Protein AF-A0AB39BW71-F1 (afdb_monomer_lite)

Radius of gyration: 20.86 Å; chains: 1; bounding box: 46×35×67 Å

pLDDT: mean 83.62, std 14.23, range [43.84, 96.56]

Secondary structure (DSSP, 8-state):
--------S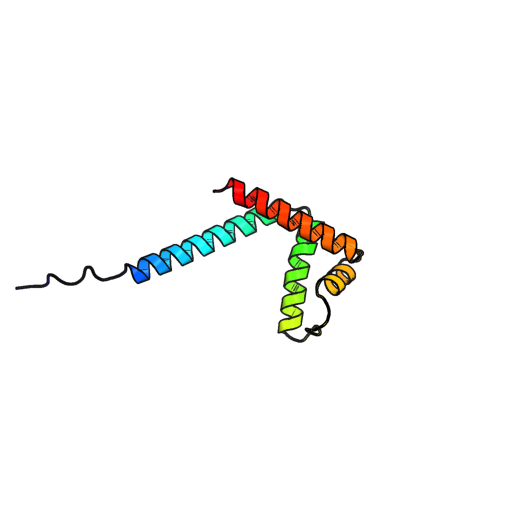-SHHHHHHHHHHHHHHHHHHHHHHHTTS-HHHHHHHHHHHHHHHHHHTTSS-TTS-HHHHHHHHTTS-HHHHHHHHHHHHHHHHHHHTT--

Foldseek 3Di:
DDDPDDPPPDPPVVVVVVVVVVVVVVVVLLVVLLVPDDPLLNLLVVQLVVLVVCCVVVVDPVPDDSLCVSCVVSVHDSVVSVVSPVVSVVSSVVSVVVVD

Sequence (100 aa):
MDKFYDQHLNNDELEEFLDEVEETIEGLERMNALNYLSPLQKSAYEEVSKVELDKINGYVEPNVPSFEICAKRLKVSESKFKDLIYEVQEELEKLLRKTT

Structure (mmCIF, N/CA/C/O backbone):
data_AF-A0AB39BW71-F1
#
_entry.id   AF-A0AB39BW71-F1
#
loop_
_atom_site.group_PDB
_atom_site.id
_atom_site.type_symbol
_atom_site.label_atom_id
_atom_site.label_alt_id
_atom_site.label_comp_id
_atom_site.label_asym_id
_atom_site.label_entity_id
_atom_site.label_seq_id
_atom_site.pdbx_PDB_ins_code
_atom_site.Cartn_x
_atom_site.Cartn_y
_atom_site.Cartn_z
_atom_site.occupancy
_atom_site.B_iso_or_equiv
_atom_site.auth_seq_id
_atom_site.auth_comp_id
_atom_site.auth_asym_id
_atom_site.auth_atom_id
_atom_site.pdbx_PDB_model_num
ATOM 1 N N . MET A 1 1 ? 33.778 -3.990 -53.283 1.00 50.66 1 MET A N 1
ATOM 2 C CA . MET A 1 1 ? 32.635 -4.282 -52.401 1.00 50.66 1 MET A CA 1
ATOM 3 C C . MET A 1 1 ? 33.203 -4.384 -51.013 1.00 50.66 1 MET A C 1
ATOM 5 O O . MET A 1 1 ? 33.964 -5.310 -50.793 1.00 50.66 1 MET A O 1
ATOM 9 N N . ASP A 1 2 ? 32.905 -3.448 -50.123 1.00 43.84 2 ASP A N 1
ATOM 10 C CA . ASP A 1 2 ? 33.191 -3.677 -48.713 1.00 43.84 2 ASP A CA 1
ATOM 11 C C . ASP A 1 2 ? 32.164 -2.941 -47.855 1.00 43.84 2 ASP A C 1
ATOM 13 O O . ASP A 1 2 ? 32.115 -1.715 -47.813 1.00 43.84 2 ASP A O 1
ATOM 17 N N . LYS A 1 3 ? 31.317 -3.770 -47.241 1.00 49.91 3 LYS A N 1
ATOM 18 C CA . LYS A 1 3 ? 30.620 -3.569 -45.968 1.00 49.91 3 LYS A CA 1
ATOM 19 C C . LYS A 1 3 ? 29.706 -2.347 -45.859 1.00 49.91 3 LYS A C 1
ATOM 21 O O . LYS A 1 3 ? 29.771 -1.582 -44.908 1.00 49.91 3 LYS A O 1
ATOM 26 N N . PHE A 1 4 ? 28.747 -2.257 -46.777 1.00 50.72 4 PHE A N 1
ATOM 27 C CA . PHE A 1 4 ? 27.386 -1.907 -46.364 1.00 50.72 4 PHE A CA 1
ATOM 28 C C . PHE A 1 4 ? 26.804 -3.153 -45.703 1.00 50.72 4 PHE A C 1
ATOM 30 O O . PHE A 1 4 ? 26.476 -4.073 -46.434 1.00 50.72 4 PHE A O 1
ATOM 37 N N . TYR A 1 5 ? 26.819 -3.231 -44.375 1.00 51.50 5 TYR A N 1
ATOM 38 C CA . TYR A 1 5 ? 25.915 -4.008 -43.510 1.00 51.50 5 TYR A CA 1
ATOM 39 C C . TYR A 1 5 ? 26.552 -4.067 -42.118 1.00 51.50 5 TYR A C 1
ATOM 41 O O . TYR A 1 5 ? 27.385 -4.926 -41.856 1.00 51.50 5 TYR A O 1
ATOM 49 N N . ASP A 1 6 ? 26.212 -3.086 -41.281 1.00 55.09 6 ASP A N 1
ATOM 50 C CA . ASP A 1 6 ? 25.749 -3.346 -39.911 1.00 55.09 6 ASP A CA 1
ATOM 51 C C . ASP A 1 6 ? 25.152 -2.055 -39.324 1.00 55.09 6 ASP A C 1
ATOM 53 O O . ASP A 1 6 ? 25.731 -1.368 -38.491 1.00 55.09 6 ASP A O 1
ATOM 57 N N . GLN A 1 7 ? 23.987 -1.663 -39.843 1.00 49.91 7 GLN A N 1
ATOM 58 C CA . GLN A 1 7 ? 23.091 -0.694 -39.191 1.00 49.91 7 GLN A CA 1
ATOM 59 C C . GLN A 1 7 ? 21.837 -1.404 -38.653 1.00 49.91 7 GLN A C 1
ATOM 61 O O . GLN A 1 7 ? 20.782 -0.799 -38.509 1.00 49.91 7 GLN A O 1
ATOM 66 N N . HIS A 1 8 ? 21.932 -2.713 -38.409 1.00 50.50 8 HIS A N 1
ATOM 67 C CA . HIS A 1 8 ? 20.846 -3.515 -37.844 1.00 50.50 8 HIS A CA 1
ATOM 68 C C . HIS A 1 8 ? 21.124 -3.954 -36.408 1.00 50.50 8 HIS A C 1
ATOM 70 O O . HIS A 1 8 ? 20.374 -4.768 -35.882 1.00 50.50 8 HIS A O 1
ATOM 76 N N . LEU A 1 9 ? 22.134 -3.373 -35.748 1.00 53.84 9 LEU A N 1
ATOM 77 C CA . LEU A 1 9 ? 22.025 -3.269 -34.303 1.00 53.84 9 LEU A CA 1
ATOM 78 C C . LEU A 1 9 ? 20.863 -2.315 -33.997 1.00 53.84 9 LEU A C 1
ATOM 80 O O . LEU A 1 9 ? 20.924 -1.121 -34.297 1.00 53.84 9 LEU A O 1
ATOM 84 N N . ASN A 1 10 ? 19.856 -2.895 -33.350 1.00 65.31 10 ASN A N 1
ATOM 85 C CA . ASN A 1 10 ? 19.253 -2.312 -32.158 1.00 65.31 10 ASN A CA 1
ATOM 86 C C . ASN A 1 10 ? 18.051 -1.404 -32.365 1.00 65.31 10 ASN A C 1
ATOM 88 O O . ASN A 1 10 ? 17.985 -0.372 -31.718 1.00 65.31 10 ASN A O 1
ATOM 92 N N . ASN A 1 11 ? 17.073 -1.775 -33.194 1.00 64.62 11 ASN A N 1
ATOM 93 C CA . ASN A 1 11 ? 15.720 -1.275 -32.909 1.00 64.62 11 ASN A CA 1
ATOM 94 C C . ASN A 1 11 ? 15.134 -2.035 -31.716 1.00 64.62 11 ASN A C 1
ATOM 96 O O . ASN A 1 11 ? 14.725 -1.396 -30.759 1.00 64.62 11 ASN A O 1
ATOM 100 N N . ASP A 1 12 ? 15.221 -3.366 -31.721 1.00 74.75 12 ASP A N 1
ATOM 101 C CA . ASP A 1 12 ? 14.719 -4.202 -30.624 1.00 74.75 12 ASP A CA 1
ATOM 102 C C . ASP A 1 12 ? 15.485 -3.942 -29.310 1.00 74.75 12 ASP A C 1
ATOM 104 O O . ASP A 1 12 ? 14.869 -3.718 -28.278 1.00 74.75 12 ASP A O 1
ATOM 108 N N . GLU A 1 13 ? 16.824 -3.853 -29.347 1.00 78.94 13 GLU A N 1
ATOM 109 C CA . GLU A 1 13 ? 17.618 -3.521 -28.144 1.00 78.94 13 GLU A CA 1
ATOM 110 C C . GLU A 1 13 ? 17.440 -2.053 -27.693 1.00 78.94 13 GLU A C 1
ATOM 112 O O . GLU A 1 13 ? 17.701 -1.724 -26.538 1.00 78.94 13 GLU A O 1
ATOM 117 N N . LEU A 1 14 ? 17.026 -1.143 -28.589 1.00 78.06 14 LEU A N 1
ATOM 118 C CA . LEU A 1 14 ? 16.709 0.244 -28.222 1.00 78.06 14 LEU A CA 1
ATOM 119 C C . LEU A 1 14 ? 15.316 0.348 -27.602 1.00 78.06 14 LEU A C 1
ATOM 121 O O . LEU A 1 14 ? 15.146 1.122 -26.669 1.00 78.06 14 LEU A O 1
ATOM 125 N N . GLU A 1 15 ? 14.342 -0.405 -28.110 1.00 83.50 15 GLU A N 1
ATOM 126 C CA . GLU A 1 15 ? 12.998 -0.503 -27.536 1.00 83.50 15 GLU A CA 1
ATOM 127 C C . GLU A 1 15 ? 13.065 -1.131 -26.138 1.00 83.50 15 GLU A C 1
ATOM 129 O O . GLU A 1 15 ? 12.593 -0.517 -25.189 1.00 83.50 15 GLU A O 1
ATOM 134 N N . GLU A 1 16 ? 13.797 -2.241 -25.974 1.00 85.50 16 GLU A N 1
ATOM 135 C CA . GLU A 1 16 ? 14.048 -2.868 -24.665 1.00 85.50 16 GLU A CA 1
ATOM 136 C C . GLU A 1 16 ? 14.726 -1.898 -23.680 1.00 85.50 16 GLU A C 1
ATOM 138 O O . GLU A 1 16 ? 14.302 -1.764 -22.535 1.00 85.50 16 GLU A O 1
AT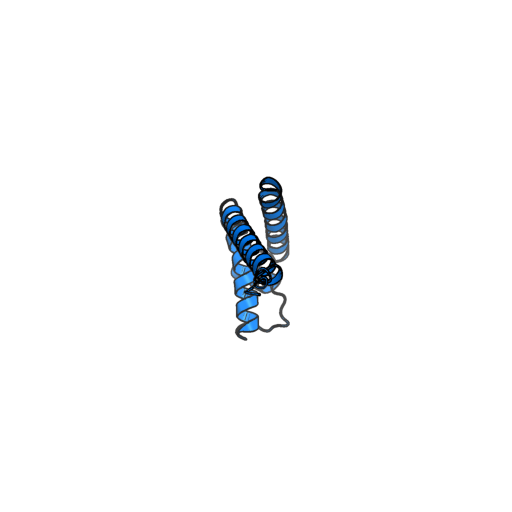OM 143 N N . PHE A 1 17 ? 15.734 -1.142 -24.129 1.00 84.12 17 PHE A N 1
ATOM 144 C CA . PHE A 1 17 ? 16.375 -0.129 -23.287 1.00 84.12 17 PHE A CA 1
ATOM 145 C C . PHE A 1 17 ? 15.430 1.022 -22.904 1.00 84.12 17 PHE A C 1
ATOM 147 O O . PHE A 1 17 ? 15.504 1.536 -21.786 1.00 84.12 17 PHE A O 1
ATOM 154 N N . LEU A 1 18 ? 14.571 1.474 -23.822 1.00 83.75 18 LEU A N 1
ATOM 155 C CA . LEU A 1 18 ? 13.607 2.540 -23.540 1.00 83.75 18 LEU A CA 1
ATOM 156 C C . LEU A 1 18 ? 12.541 2.075 -22.544 1.00 83.75 18 LEU A C 1
ATOM 158 O O . LEU A 1 18 ? 12.240 2.835 -21.623 1.00 83.75 18 LEU A O 1
ATOM 162 N N . ASP A 1 19 ? 12.070 0.834 -22.667 1.00 88.12 19 ASP A N 1
ATOM 163 C CA . ASP A 1 19 ? 11.155 0.211 -21.708 1.00 88.12 19 ASP A CA 1
ATOM 164 C C . ASP A 1 19 ? 11.800 0.125 -20.311 1.00 88.12 19 ASP A C 1
ATOM 166 O O . ASP A 1 19 ? 11.204 0.553 -19.323 1.00 88.12 19 ASP A O 1
ATOM 170 N N . GLU A 1 20 ? 13.058 -0.325 -20.210 1.00 86.81 20 GLU A N 1
ATOM 171 C CA . GLU A 1 20 ? 13.794 -0.373 -18.933 1.00 86.81 20 GLU A CA 1
ATOM 172 C C . GLU A 1 20 ? 13.962 1.016 -18.288 1.00 86.81 20 GLU A C 1
ATOM 174 O O . GLU A 1 20 ? 13.872 1.182 -17.061 1.00 86.81 20 GLU A O 1
ATOM 179 N N . VAL A 1 21 ? 14.231 2.039 -19.106 1.00 83.25 21 VAL A N 1
ATOM 180 C CA . VAL A 1 21 ? 14.357 3.425 -18.641 1.00 83.25 21 VAL A CA 1
ATOM 181 C C . VAL A 1 21 ? 13.008 3.959 -18.165 1.00 83.25 21 VAL A C 1
ATOM 183 O O . VAL A 1 21 ? 12.962 4.604 -17.113 1.00 83.25 21 VAL A O 1
ATOM 186 N N . GLU A 1 22 ? 11.924 3.686 -18.888 1.00 85.00 22 GLU A N 1
ATOM 187 C CA . GLU A 1 22 ? 10.570 4.098 -18.510 1.00 85.00 22 GLU A CA 1
ATOM 188 C C . GLU A 1 22 ? 10.130 3.415 -17.208 1.00 85.00 22 GLU A C 1
ATOM 190 O O . GLU A 1 22 ? 9.736 4.107 -16.267 1.00 85.00 22 GLU A O 1
ATOM 195 N N . GLU A 1 23 ? 10.343 2.102 -17.068 1.00 84.25 23 GLU A N 1
ATOM 196 C CA . GLU A 1 23 ? 10.101 1.372 -15.816 1.00 84.25 23 GLU A CA 1
ATOM 197 C C . GLU A 1 23 ? 10.896 1.960 -14.639 1.00 84.25 23 GLU A C 1
ATOM 199 O O . GLU A 1 23 ? 10.383 2.098 -13.520 1.00 84.25 23 GLU A O 1
ATOM 204 N N . THR A 1 24 ? 12.152 2.350 -14.882 1.00 81.69 24 THR A N 1
ATOM 205 C CA . THR A 1 24 ? 12.999 2.982 -13.864 1.00 81.69 24 THR A CA 1
ATOM 206 C C . THR A 1 24 ? 12.454 4.350 -13.451 1.00 81.69 24 THR A C 1
ATOM 208 O O . THR A 1 24 ? 12.399 4.657 -12.254 1.00 81.69 24 THR A O 1
ATOM 211 N N . ILE A 1 25 ? 12.044 5.177 -14.418 1.00 77.94 25 ILE A N 1
ATOM 212 C CA . ILE A 1 25 ? 11.454 6.498 -14.165 1.00 77.94 25 ILE A CA 1
ATOM 213 C C . ILE A 1 25 ? 10.153 6.340 -13.378 1.00 77.94 25 ILE A C 1
ATOM 215 O O . ILE A 1 25 ? 10.021 6.954 -12.318 1.00 77.94 25 ILE A O 1
ATOM 219 N N . GLU A 1 26 ? 9.248 5.459 -13.808 1.00 79.75 26 GLU A N 1
ATOM 220 C CA . GLU A 1 26 ? 8.008 5.172 -13.083 1.00 79.75 26 GLU A CA 1
ATOM 221 C C . GLU A 1 26 ? 8.280 4.699 -11.648 1.00 79.75 26 GLU A C 1
ATOM 223 O O . GLU A 1 26 ? 7.603 5.113 -10.700 1.00 79.75 26 GLU A O 1
ATOM 228 N N . GLY A 1 27 ? 9.293 3.848 -11.457 1.00 77.81 27 GLY A N 1
ATOM 229 C CA . GLY A 1 27 ? 9.726 3.394 -10.138 1.00 77.81 27 GLY A CA 1
ATOM 230 C C . GLY A 1 27 ? 10.162 4.550 -9.232 1.00 77.81 27 GLY A C 1
ATOM 231 O O . GLY A 1 27 ? 9.750 4.623 -8.067 1.00 77.81 27 GLY A O 1
ATOM 232 N N . LEU A 1 28 ? 10.949 5.487 -9.769 1.00 76.06 28 LEU A N 1
ATOM 233 C CA . LEU A 1 28 ? 11.401 6.683 -9.054 1.00 76.06 28 LEU A CA 1
ATOM 234 C C . LEU A 1 28 ? 10.250 7.650 -8.752 1.00 76.06 28 LEU A C 1
ATOM 236 O O . LEU A 1 28 ? 10.178 8.185 -7.642 1.00 76.06 28 LEU A O 1
ATOM 240 N N . GLU A 1 29 ? 9.327 7.850 -9.690 1.00 75.62 29 GLU A N 1
ATOM 241 C CA . GLU A 1 29 ? 8.147 8.697 -9.499 1.00 75.62 29 GLU A CA 1
ATOM 242 C C . GLU A 1 29 ? 7.218 8.138 -8.422 1.00 75.62 29 GLU A C 1
ATOM 244 O O . GLU A 1 29 ? 6.786 8.880 -7.536 1.00 75.62 29 GLU A O 1
ATOM 249 N N . ARG A 1 30 ? 6.987 6.818 -8.413 1.00 76.25 30 ARG A N 1
ATOM 250 C CA . ARG A 1 30 ? 6.236 6.143 -7.343 1.00 76.25 30 ARG A CA 1
ATOM 251 C C . ARG A 1 30 ? 6.936 6.299 -5.997 1.00 76.25 30 ARG A C 1
ATOM 253 O O . ARG A 1 30 ? 6.287 6.661 -5.016 1.00 76.25 30 ARG A O 1
ATOM 260 N N . MET A 1 31 ? 8.253 6.084 -5.929 1.00 79.75 31 MET A N 1
ATOM 261 C CA . MET A 1 31 ? 9.024 6.298 -4.694 1.00 79.75 31 MET A CA 1
ATOM 262 C C . MET A 1 31 ? 8.924 7.740 -4.189 1.00 79.75 31 MET A C 1
ATOM 264 O O . MET A 1 31 ? 8.787 7.964 -2.984 1.00 79.75 31 MET A O 1
ATOM 268 N N . ASN A 1 32 ? 8.965 8.714 -5.096 1.00 79.31 32 ASN A N 1
ATOM 269 C CA . ASN A 1 32 ? 8.806 10.116 -4.749 1.00 79.31 32 ASN A CA 1
ATOM 270 C C . ASN A 1 32 ? 7.381 10.411 -4.249 1.00 79.31 32 ASN A C 1
ATOM 272 O O . ASN A 1 32 ? 7.217 11.033 -3.201 1.00 79.31 32 ASN A O 1
ATOM 276 N N . ALA A 1 33 ? 6.355 9.894 -4.930 1.00 80.44 33 ALA A N 1
ATOM 277 C CA . ALA A 1 33 ? 4.952 10.049 -4.551 1.00 80.44 33 ALA A CA 1
ATOM 278 C C . ALA A 1 33 ? 4.658 9.485 -3.147 1.00 80.44 33 ALA A C 1
ATOM 280 O O . ALA A 1 33 ? 3.964 10.121 -2.352 1.00 80.44 33 ALA A O 1
ATOM 281 N N . LEU A 1 34 ? 5.268 8.351 -2.784 1.00 81.94 34 LEU A N 1
ATOM 282 C CA . LEU A 1 34 ? 5.141 7.758 -1.446 1.00 81.94 34 LEU A CA 1
ATOM 283 C C . LEU A 1 34 ? 5.634 8.678 -0.312 1.00 81.94 34 LEU A C 1
ATOM 285 O O . LEU A 1 34 ? 5.193 8.516 0.827 1.00 81.94 34 LEU A O 1
ATOM 289 N N . ASN A 1 35 ? 6.521 9.644 -0.583 1.00 83.19 35 ASN A N 1
ATOM 290 C CA . ASN A 1 35 ? 6.985 10.604 0.430 1.00 83.19 35 ASN A CA 1
ATOM 291 C C . ASN A 1 35 ? 5.941 11.672 0.785 1.00 83.19 35 ASN A C 1
ATOM 293 O O . ASN A 1 35 ? 6.081 12.330 1.815 1.00 83.19 35 ASN A O 1
ATOM 297 N N . TYR A 1 36 ? 4.903 11.838 -0.036 1.00 83.69 36 TYR A N 1
ATOM 298 C CA . TYR A 1 36 ? 3.816 12.790 0.209 1.00 83.69 36 TYR A CA 1
ATOM 299 C C . TYR A 1 36 ? 2.643 12.175 0.981 1.00 83.69 36 TYR A C 1
ATOM 301 O O . TYR A 1 36 ? 1.766 12.903 1.446 1.00 83.69 36 TYR A O 1
ATOM 309 N N . LEU A 1 37 ? 2.636 10.851 1.158 1.00 87.38 37 LEU A N 1
ATOM 310 C CA . LEU A 1 37 ? 1.632 10.161 1.961 1.00 87.38 37 LEU A CA 1
ATOM 311 C C . LEU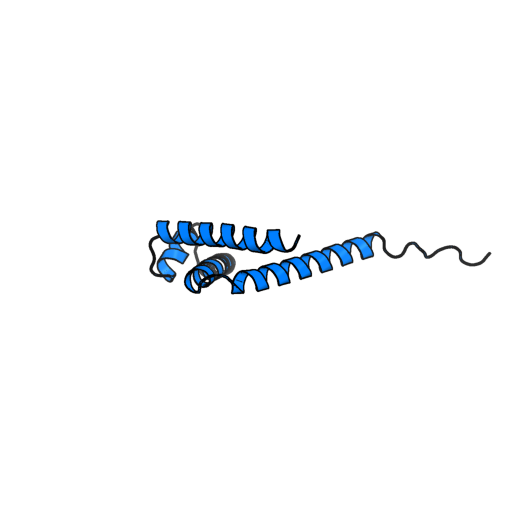 A 1 37 ? 1.830 10.435 3.455 1.00 87.38 37 LEU A C 1
ATOM 313 O O . LEU A 1 37 ? 2.952 10.576 3.951 1.00 87.38 37 LEU A O 1
ATOM 317 N N . SER A 1 38 ? 0.731 10.435 4.212 1.00 91.06 38 SER A N 1
ATOM 318 C CA . SER A 1 38 ? 0.819 10.485 5.673 1.00 91.06 38 SER A CA 1
ATOM 319 C C . SER A 1 38 ? 1.502 9.225 6.238 1.00 91.06 38 SER A C 1
ATOM 321 O O . SER A 1 38 ? 1.457 8.158 5.616 1.00 91.06 38 SER A O 1
ATOM 323 N N . PRO A 1 39 ? 2.083 9.276 7.454 1.00 91.31 39 PRO A N 1
ATOM 324 C CA . PRO A 1 39 ? 2.751 8.113 8.046 1.00 91.31 39 PRO A CA 1
ATOM 325 C C . PRO A 1 39 ? 1.864 6.864 8.149 1.00 91.31 39 PRO A C 1
ATOM 327 O O . PRO A 1 39 ? 2.343 5.744 7.970 1.00 91.31 39 PRO A O 1
ATOM 330 N N . LEU A 1 40 ? 0.565 7.046 8.413 1.00 90.50 40 LEU A N 1
ATOM 331 C CA . LEU A 1 40 ? -0.386 5.938 8.511 1.00 90.50 40 LEU A CA 1
ATOM 332 C C . LEU A 1 40 ? -0.699 5.334 7.136 1.00 90.50 40 LEU A C 1
ATOM 334 O O . LEU A 1 40 ? -0.740 4.116 7.007 1.00 90.50 40 LEU A O 1
ATOM 338 N N . GLN A 1 41 ? -0.870 6.175 6.118 1.00 91.81 41 GLN A N 1
ATOM 339 C CA . GLN A 1 41 ? -1.075 5.759 4.728 1.00 91.81 41 GLN A CA 1
ATOM 340 C C . GLN A 1 41 ? 0.139 4.999 4.182 1.00 91.81 41 GLN A C 1
ATOM 342 O O . GLN A 1 41 ? -0.008 3.916 3.621 1.00 91.81 41 GLN A O 1
ATOM 347 N N . LYS A 1 42 ? 1.348 5.509 4.438 1.00 91.44 42 LYS A N 1
ATOM 348 C CA . LYS A 1 42 ? 2.594 4.826 4.080 1.00 91.44 42 LYS A CA 1
ATOM 349 C C . LYS A 1 42 ? 2.712 3.468 4.777 1.00 91.44 42 LYS A C 1
ATOM 351 O O . LYS A 1 42 ? 2.990 2.469 4.124 1.00 91.44 42 LYS A O 1
ATOM 356 N N . SER A 1 43 ? 2.411 3.417 6.076 1.00 93.38 43 SER A N 1
ATOM 357 C CA . SER A 1 43 ? 2.394 2.158 6.836 1.00 93.38 43 SER A CA 1
ATOM 358 C C . SER A 1 43 ? 1.374 1.161 6.279 1.00 93.38 43 SER A C 1
ATOM 360 O O . SER A 1 43 ? 1.675 -0.023 6.187 1.00 93.38 43 SER A O 1
ATOM 362 N N . ALA A 1 44 ? 0.182 1.626 5.888 1.00 93.12 44 ALA A N 1
ATOM 363 C CA . ALA A 1 44 ? -0.843 0.783 5.280 1.00 93.12 44 ALA A CA 1
ATOM 364 C C . ALA A 1 44 ? -0.379 0.191 3.946 1.00 93.12 44 ALA A C 1
ATOM 366 O O . ALA A 1 44 ? -0.488 -1.017 3.751 1.00 93.12 44 ALA A O 1
ATOM 367 N N . TYR A 1 45 ? 0.194 1.021 3.072 1.00 92.06 45 TYR A N 1
ATOM 368 C CA . TYR A 1 45 ? 0.732 0.591 1.783 1.00 92.06 45 TYR A CA 1
ATOM 369 C C . TYR A 1 45 ? 1.869 -0.430 1.934 1.00 92.06 45 TYR A C 1
ATOM 371 O O . TYR A 1 45 ? 1.849 -1.488 1.309 1.00 92.06 45 TYR A O 1
ATOM 379 N N . GLU A 1 46 ? 2.837 -0.154 2.812 1.00 92.81 46 GLU A N 1
ATOM 380 C CA . GLU A 1 46 ? 3.957 -1.064 3.078 1.00 92.81 46 GLU A CA 1
ATOM 381 C C . GLU A 1 46 ? 3.503 -2.403 3.676 1.00 92.81 46 GLU A C 1
ATOM 383 O O . GLU A 1 46 ? 4.096 -3.443 3.384 1.00 92.81 46 GLU A O 1
ATOM 388 N N . GLU A 1 47 ? 2.468 -2.394 4.520 1.00 95.62 47 GLU A N 1
ATOM 389 C CA . GLU A 1 47 ? 1.967 -3.612 5.156 1.00 95.62 47 GLU A CA 1
ATOM 390 C C . GLU A 1 47 ? 1.322 -4.567 4.146 1.00 95.62 47 GLU A C 1
ATOM 392 O O . GLU A 1 47 ? 1.508 -5.776 4.273 1.00 95.62 47 GLU A O 1
ATOM 397 N N . VAL A 1 48 ? 0.649 -4.048 3.108 1.00 93.81 48 VAL A N 1
ATOM 398 C CA . VAL A 1 48 ? 0.126 -4.883 2.011 1.00 93.81 48 VAL A CA 1
ATOM 399 C C . VAL A 1 48 ? 1.266 -5.671 1.371 1.00 93.81 48 VAL A C 1
ATOM 401 O O . VAL A 1 48 ? 1.210 -6.898 1.334 1.00 93.81 48 VAL A O 1
ATOM 404 N N . SER A 1 49 ? 2.338 -4.991 0.958 1.00 91.44 49 SER A N 1
ATOM 405 C CA . SER A 1 49 ? 3.497 -5.641 0.334 1.00 91.44 49 SER A CA 1
ATOM 406 C C . SER A 1 49 ? 4.147 -6.680 1.250 1.00 91.44 49 SER A C 1
ATOM 408 O O . SER A 1 49 ? 4.515 -7.762 0.794 1.00 91.44 49 SER A O 1
ATOM 410 N N . LYS A 1 50 ? 4.262 -6.388 2.552 1.00 95.31 50 LYS A N 1
ATOM 411 C CA . LYS A 1 50 ? 4.800 -7.344 3.533 1.00 95.31 50 LYS A CA 1
ATOM 412 C C . LYS A 1 50 ? 3.924 -8.586 3.656 1.00 95.31 50 LYS A C 1
ATOM 414 O O . LYS A 1 50 ? 4.454 -9.690 3.642 1.00 95.31 50 LYS A O 1
ATOM 419 N N . VAL A 1 51 ? 2.603 -8.427 3.753 1.00 95.44 51 VAL A N 1
ATOM 420 C CA . VAL A 1 51 ? 1.677 -9.564 3.868 1.00 95.44 51 VAL A CA 1
ATOM 421 C C . VAL A 1 51 ? 1.672 -10.416 2.597 1.00 95.44 51 VAL A C 1
ATOM 423 O O . VAL A 1 51 ? 1.652 -11.641 2.704 1.00 95.44 51 VAL A O 1
ATOM 426 N N . GLU A 1 52 ? 1.744 -9.811 1.409 1.00 93.50 52 GLU A N 1
ATOM 427 C CA . GLU A 1 52 ? 1.862 -10.576 0.158 1.00 93.50 52 GLU A CA 1
ATOM 428 C C . GLU A 1 52 ? 3.178 -11.366 0.090 1.00 93.50 52 GLU A C 1
ATOM 430 O O . GLU A 1 52 ? 3.176 -12.550 -0.252 1.00 93.50 52 GLU A O 1
ATOM 435 N N . LEU A 1 53 ? 4.300 -10.763 0.494 1.00 94.31 53 LEU A N 1
ATOM 436 C CA . LEU A 1 53 ? 5.578 -11.474 0.594 1.00 94.31 53 LEU A CA 1
ATOM 437 C C . LEU A 1 53 ? 5.528 -12.603 1.632 1.00 94.31 53 LEU A C 1
ATOM 439 O O . LEU A 1 53 ? 6.022 -13.700 1.374 1.00 94.31 53 LEU A O 1
ATOM 443 N N . ASP A 1 54 ? 4.902 -12.371 2.786 1.00 95.88 54 ASP A N 1
ATOM 444 C CA . ASP A 1 54 ? 4.722 -13.391 3.822 1.00 95.88 54 ASP A CA 1
ATOM 445 C C . ASP A 1 54 ? 3.909 -14.587 3.305 1.00 95.88 54 ASP A C 1
ATOM 447 O O . ASP A 1 54 ? 4.204 -15.730 3.662 1.00 95.88 54 ASP A O 1
ATOM 451 N N . LYS A 1 55 ? 2.913 -14.348 2.442 1.00 93.62 55 LYS A N 1
ATOM 452 C CA . LYS A 1 55 ? 2.140 -15.411 1.784 1.00 93.62 55 LYS A CA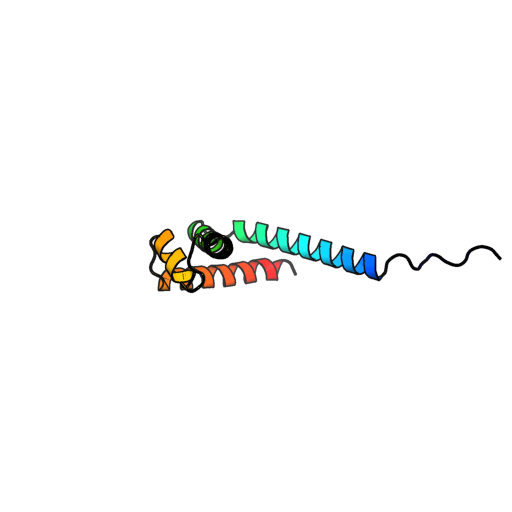 1
ATOM 453 C C . LYS A 1 55 ? 2.982 -16.220 0.810 1.00 93.62 55 LYS A C 1
ATOM 455 O O . LYS A 1 55 ? 2.938 -17.447 0.854 1.00 93.62 55 LYS A O 1
ATOM 460 N N . ILE A 1 56 ? 3.765 -15.549 -0.036 1.00 94.38 56 ILE A N 1
ATOM 461 C CA . ILE A 1 56 ? 4.673 -16.209 -0.989 1.00 94.38 56 ILE A CA 1
ATOM 462 C C . ILE A 1 56 ? 5.681 -17.089 -0.240 1.00 94.38 56 ILE A C 1
ATOM 464 O O . ILE A 1 56 ? 5.935 -18.225 -0.635 1.00 94.38 56 ILE A O 1
ATOM 468 N N . ASN A 1 57 ? 6.208 -16.587 0.877 1.00 94.44 57 ASN A N 1
ATOM 469 C CA . ASN A 1 57 ? 7.183 -17.296 1.704 1.00 94.44 57 ASN A CA 1
ATOM 470 C C . ASN A 1 57 ? 6.559 -18.364 2.626 1.00 94.44 57 ASN A C 1
ATOM 472 O O . ASN A 1 57 ? 7.287 -19.063 3.330 1.00 94.44 57 ASN A O 1
ATOM 476 N N . GLY A 1 58 ? 5.228 -18.499 2.646 1.00 93.00 58 GLY A N 1
ATOM 477 C CA . GLY A 1 58 ? 4.515 -19.486 3.459 1.00 93.00 58 GLY A CA 1
ATOM 478 C C . GLY A 1 58 ? 4.416 -19.156 4.955 1.00 93.00 58 GLY A C 1
ATOM 479 O O . GLY A 1 58 ? 4.027 -20.019 5.740 1.00 93.00 58 GLY A O 1
ATOM 480 N N . TYR A 1 59 ? 4.740 -17.927 5.369 1.00 92.81 59 TYR A N 1
ATOM 481 C CA . TYR A 1 59 ? 4.547 -17.452 6.749 1.00 92.81 59 TYR A CA 1
ATOM 482 C C . TYR A 1 59 ? 3.087 -17.112 7.058 1.00 92.81 59 TYR A C 1
ATOM 484 O O . TYR A 1 59 ? 2.679 -17.088 8.221 1.00 92.81 59 TYR A O 1
ATOM 492 N N . VAL A 1 60 ? 2.305 -16.835 6.018 1.00 92.44 60 VAL A N 1
ATOM 493 C CA . VAL A 1 60 ? 0.874 -16.555 6.086 1.00 92.44 60 VAL A CA 1
ATOM 494 C C . VAL A 1 60 ? 0.146 -17.492 5.130 1.00 92.44 60 VAL A C 1
ATOM 496 O O . VAL A 1 60 ? 0.597 -17.731 4.013 1.00 92.44 60 VAL A O 1
ATOM 499 N N . GLU A 1 61 ? -1.007 -18.007 5.555 1.00 91.12 61 GLU A N 1
ATOM 500 C CA . GLU A 1 61 ? -1.861 -18.822 4.694 1.00 91.12 61 GLU A CA 1
ATOM 501 C C . GLU A 1 61 ? -2.325 -18.023 3.457 1.00 91.12 61 GLU A C 1
ATOM 503 O O . GLU A 1 61 ? -2.933 -16.957 3.612 1.00 91.12 61 GLU A O 1
ATOM 508 N N . PRO A 1 62 ? -2.126 -18.535 2.225 1.00 89.06 62 PRO A N 1
ATOM 509 C CA . PRO A 1 62 ? -2.473 -17.808 1.000 1.00 89.06 62 PRO A CA 1
ATOM 510 C C . PRO A 1 62 ? -3.954 -17.414 0.912 1.00 89.06 62 PRO A C 1
ATOM 512 O O . PRO A 1 62 ? -4.293 -16.369 0.357 1.00 89.06 62 PRO A O 1
ATOM 515 N N . ASN A 1 63 ? -4.828 -18.238 1.499 1.00 90.06 63 ASN A N 1
ATOM 516 C CA . ASN A 1 63 ? -6.283 -18.100 1.424 1.00 90.06 63 ASN A CA 1
ATOM 517 C C . ASN A 1 63 ? -6.857 -17.059 2.395 1.00 90.06 63 ASN A C 1
ATOM 519 O O . ASN A 1 63 ? -8.026 -16.695 2.274 1.00 90.06 63 ASN A O 1
ATOM 523 N N . VAL A 1 64 ? -6.070 -16.582 3.364 1.00 88.69 64 VAL A N 1
ATOM 524 C CA . VAL A 1 64 ? -6.533 -15.556 4.304 1.00 88.69 64 VAL A CA 1
ATOM 525 C C . VAL A 1 64 ? -6.493 -14.190 3.609 1.00 88.69 64 VAL A C 1
ATOM 527 O O . VAL A 1 64 ? -5.457 -13.837 3.042 1.00 88.69 64 VAL A O 1
ATOM 530 N N . PRO A 1 65 ? -7.570 -13.384 3.630 1.00 90.88 65 PRO A N 1
ATOM 531 C CA . PRO A 1 65 ? -7.573 -12.070 2.993 1.00 90.88 65 PRO A CA 1
ATOM 532 C C . PRO A 1 65 ? -6.495 -11.142 3.565 1.00 90.88 65 PRO A C 1
ATOM 534 O O . PRO A 1 65 ? -6.410 -10.926 4.774 1.00 90.88 65 PRO A O 1
ATOM 537 N N . SER A 1 66 ? -5.690 -10.535 2.692 1.00 91.69 66 SER A N 1
ATOM 538 C CA . SER A 1 66 ? -4.556 -9.700 3.112 1.00 91.69 66 SER A CA 1
ATOM 539 C C . SER A 1 66 ? -4.999 -8.482 3.917 1.00 91.69 66 SER A C 1
ATOM 541 O O . SER A 1 66 ? -4.359 -8.132 4.906 1.00 91.69 66 SER A O 1
ATOM 543 N N . PHE A 1 67 ? -6.141 -7.885 3.559 1.00 92.94 67 PHE A N 1
ATOM 544 C CA . PHE A 1 67 ? -6.712 -6.742 4.274 1.00 92.94 67 PHE A CA 1
ATOM 545 C C . PHE A 1 67 ? -7.045 -7.047 5.735 1.00 92.94 67 PHE A C 1
ATOM 547 O O . PHE A 1 67 ? -6.817 -6.198 6.595 1.00 92.94 67 PHE A O 1
ATOM 554 N N . GLU A 1 68 ? -7.519 -8.256 6.038 1.00 93.88 68 GLU A N 1
ATOM 555 C CA . GLU A 1 68 ? -7.808 -8.661 7.415 1.00 93.88 68 GLU A CA 1
ATOM 556 C C . GLU A 1 68 ? -6.519 -8.705 8.253 1.00 93.88 68 GLU A C 1
ATOM 558 O O . GLU A 1 68 ? -6.474 -8.212 9.383 1.00 93.88 68 GLU A O 1
ATOM 563 N N . ILE A 1 69 ? -5.446 -9.259 7.685 1.00 95.19 69 ILE A N 1
ATOM 564 C CA . ILE A 1 69 ? -4.143 -9.382 8.349 1.00 95.19 69 ILE A CA 1
ATOM 565 C C . ILE A 1 69 ? -3.513 -8.005 8.555 1.00 95.19 69 ILE A C 1
ATOM 567 O O . ILE A 1 69 ? -3.081 -7.689 9.666 1.00 95.19 69 ILE A O 1
ATOM 571 N N . CYS A 1 70 ? -3.501 -7.171 7.512 1.00 96.38 70 CYS A N 1
ATOM 572 C CA . CYS A 1 70 ? -2.938 -5.826 7.578 1.00 96.38 70 CYS A CA 1
ATOM 573 C C . CYS A 1 70 ? -3.667 -4.973 8.624 1.00 96.38 70 CYS A C 1
ATOM 575 O O . CYS A 1 70 ? -3.031 -4.347 9.474 1.00 96.38 70 CYS A O 1
ATOM 577 N N . ALA A 1 71 ? -5.005 -5.009 8.628 1.00 95.69 71 ALA A N 1
ATOM 578 C CA . ALA A 1 71 ? -5.816 -4.279 9.598 1.00 95.69 71 ALA A CA 1
ATOM 579 C C . ALA A 1 71 ? -5.509 -4.704 11.042 1.00 95.69 71 ALA A C 1
ATOM 581 O O . ALA A 1 71 ? -5.310 -3.850 11.912 1.00 95.69 71 ALA A O 1
ATOM 582 N N . LYS A 1 72 ? -5.380 -6.017 11.291 1.00 95.56 72 LYS A N 1
ATOM 583 C CA . LYS A 1 72 ? -4.977 -6.553 12.602 1.00 95.56 72 LYS A CA 1
ATOM 584 C C . LYS A 1 72 ? -3.585 -6.073 13.017 1.00 95.56 72 LYS A C 1
ATOM 586 O O . LYS A 1 72 ? -3.426 -5.610 14.147 1.00 95.56 72 LYS A O 1
ATOM 591 N N . ARG A 1 73 ? -2.588 -6.148 12.126 1.00 95.12 73 ARG A N 1
ATOM 592 C CA . ARG A 1 73 ? -1.198 -5.738 12.415 1.00 95.12 73 ARG A CA 1
ATOM 593 C C . ARG A 1 73 ? -1.087 -4.242 12.716 1.00 95.12 73 ARG A C 1
ATOM 595 O O . ARG A 1 73 ? -0.396 -3.860 13.660 1.00 95.12 73 ARG A O 1
ATOM 602 N N . LEU A 1 74 ? -1.841 -3.413 11.996 1.00 95.31 74 LEU A N 1
ATOM 603 C CA . LEU A 1 74 ? -1.895 -1.963 12.211 1.00 95.31 74 LEU A CA 1
ATOM 604 C C . LEU A 1 74 ? -2.895 -1.523 13.291 1.00 95.31 74 LEU A C 1
ATOM 606 O O . LEU A 1 74 ? -3.010 -0.328 13.561 1.00 95.31 74 LEU A O 1
ATOM 610 N N . LYS A 1 75 ? -3.592 -2.464 13.942 1.00 95.88 75 LYS A N 1
ATOM 611 C CA . LYS A 1 75 ? -4.565 -2.205 15.020 1.00 95.88 75 LYS A CA 1
ATOM 612 C C . LYS A 1 75 ? -5.681 -1.234 14.606 1.00 95.88 75 LYS A C 1
ATOM 614 O O . LYS A 1 75 ? -6.097 -0.373 15.382 1.00 95.88 75 LYS A O 1
ATOM 619 N N . VAL A 1 76 ? -6.180 -1.389 13.384 1.00 95.12 76 VAL A N 1
ATOM 620 C CA . VAL A 1 76 ? -7.326 -0.651 12.833 1.00 95.12 76 VAL A CA 1
ATOM 621 C C . VAL A 1 76 ? -8.437 -1.630 12.451 1.00 95.12 76 VAL A C 1
ATOM 623 O O . VAL A 1 76 ? -8.211 -2.835 12.360 1.00 95.12 76 VAL A O 1
ATOM 626 N N . SER A 1 77 ? -9.659 -1.140 12.237 1.00 96.56 77 SER A N 1
ATOM 627 C CA . SER A 1 77 ? -10.712 -1.985 11.667 1.00 96.56 77 SER A CA 1
ATOM 628 C C . SER A 1 77 ? -10.416 -2.288 10.196 1.00 96.56 77 SER A C 1
ATOM 630 O O . SER A 1 77 ? -9.810 -1.474 9.500 1.00 96.56 77 SER A O 1
ATOM 632 N N . GLU A 1 78 ? -10.882 -3.435 9.702 1.00 94.62 78 GLU A N 1
ATOM 633 C CA . GLU A 1 78 ? -10.713 -3.807 8.290 1.00 94.62 78 GLU A CA 1
ATOM 634 C C . GLU A 1 78 ? -11.355 -2.781 7.345 1.00 94.62 78 GLU A C 1
ATOM 636 O O . GLU A 1 78 ? -10.752 -2.419 6.341 1.00 94.62 78 GLU A O 1
ATOM 641 N N . SER A 1 79 ? -12.533 -2.248 7.697 1.00 96.06 79 SER A N 1
ATOM 642 C CA . SER A 1 79 ? -13.176 -1.166 6.935 1.00 96.06 79 SER A CA 1
ATOM 643 C C . SER A 1 79 ? -12.263 0.052 6.826 1.00 96.06 79 SER A C 1
ATOM 645 O O . SER A 1 79 ? -11.988 0.510 5.727 1.00 96.06 79 SER A O 1
ATOM 647 N N . LYS A 1 80 ? -11.712 0.519 7.955 1.00 94.12 80 LYS A N 1
ATOM 648 C CA . LYS A 1 80 ? -10.816 1.679 7.969 1.00 94.12 80 LYS A CA 1
ATOM 649 C C . LYS A 1 80 ? -9.528 1.416 7.192 1.00 94.12 80 LYS A C 1
ATOM 651 O O . LYS A 1 80 ? -8.983 2.330 6.587 1.00 94.12 80 LYS A O 1
ATOM 656 N N . PHE A 1 81 ? -9.019 0.187 7.226 1.00 96.06 81 PHE A N 1
ATOM 657 C CA . PHE A 1 81 ? -7.856 -0.187 6.428 1.00 96.06 81 PHE A CA 1
ATOM 658 C C . PHE A 1 81 ? -8.158 -0.113 4.926 1.00 96.06 81 PHE A C 1
ATOM 660 O O . PHE A 1 81 ? -7.353 0.429 4.177 1.00 96.06 81 PHE A O 1
ATOM 667 N N . LYS A 1 82 ? -9.322 -0.610 4.489 1.00 95.00 82 LYS A N 1
ATOM 668 C CA . LYS A 1 82 ? -9.757 -0.500 3.088 1.00 95.00 82 LYS A CA 1
ATOM 669 C C . LYS A 1 82 ? -9.880 0.959 2.654 1.00 95.00 82 LYS A C 1
ATOM 671 O O . LYS A 1 82 ? -9.354 1.302 1.601 1.00 95.00 82 LYS A O 1
ATOM 676 N N . ASP A 1 83 ? -10.481 1.802 3.492 1.00 95.00 83 ASP A N 1
ATOM 677 C CA . ASP A 1 83 ? -10.586 3.242 3.233 1.00 95.00 83 ASP A CA 1
ATOM 678 C C . ASP A 1 83 ? -9.191 3.881 3.096 1.00 95.00 83 ASP A C 1
ATOM 680 O O . ASP A 1 83 ? -8.931 4.597 2.135 1.00 95.00 83 ASP A O 1
ATOM 684 N N . LEU A 1 84 ? -8.248 3.542 3.988 1.00 93.94 84 LEU A N 1
ATOM 685 C CA . LEU A 1 84 ? -6.859 4.017 3.915 1.00 93.94 84 LEU A CA 1
ATOM 686 C C . LEU A 1 84 ? -6.153 3.602 2.618 1.00 93.94 84 LEU A C 1
ATOM 688 O O . LEU A 1 84 ? -5.424 4.405 2.045 1.00 93.94 84 LEU A O 1
ATOM 692 N N . ILE A 1 85 ? -6.336 2.362 2.156 1.00 94.50 85 ILE A N 1
ATOM 693 C CA . ILE A 1 85 ? -5.741 1.900 0.893 1.00 94.50 85 ILE A CA 1
ATOM 694 C C . ILE A 1 85 ? -6.354 2.628 -0.300 1.00 94.50 85 ILE A C 1
ATOM 696 O O . ILE A 1 85 ? -5.624 3.010 -1.211 1.00 94.50 85 ILE A O 1
ATOM 700 N N . TYR A 1 86 ? -7.664 2.860 -0.278 1.00 93.06 86 TYR A N 1
ATOM 701 C CA . TYR A 1 86 ? -8.338 3.621 -1.321 1.00 93.06 86 TYR A CA 1
ATOM 702 C C . TYR A 1 86 ? -7.826 5.071 -1.383 1.00 93.06 86 TYR A C 1
ATOM 704 O O . TYR A 1 86 ? -7.454 5.548 -2.452 1.00 93.06 86 TYR A O 1
ATOM 712 N N . GLU A 1 87 ? -7.694 5.744 -0.236 1.00 91.25 87 GLU A N 1
ATOM 713 C CA . GLU A 1 87 ? -7.098 7.086 -0.159 1.00 91.25 87 GLU A CA 1
ATOM 714 C C . GLU A 1 87 ? -5.655 7.115 -0.682 1.00 91.25 87 GLU A C 1
ATOM 716 O O . GLU A 1 87 ? -5.274 8.038 -1.401 1.00 91.25 87 GLU A O 1
ATOM 721 N N . VAL A 1 88 ? -4.845 6.104 -0.342 1.00 91.50 88 VAL A N 1
ATOM 722 C CA . VAL A 1 88 ? -3.475 5.972 -0.864 1.00 91.50 88 VAL A CA 1
ATOM 723 C C . VAL A 1 88 ? -3.480 5.869 -2.384 1.00 91.50 88 VAL A C 1
ATOM 725 O O . VAL A 1 88 ? -2.688 6.548 -3.032 1.00 91.50 88 VAL A O 1
ATOM 728 N N . GLN A 1 89 ? -4.355 5.038 -2.952 1.00 89.12 89 GLN A N 1
ATOM 729 C CA . GLN A 1 89 ? -4.463 4.869 -4.401 1.00 89.12 89 GLN A CA 1
ATOM 730 C C . GLN A 1 89 ? -4.853 6.182 -5.083 1.00 89.12 89 GLN A C 1
ATOM 732 O O . GLN A 1 89 ? -4.188 6.584 -6.036 1.00 89.12 89 GLN A O 1
ATOM 737 N N . GLU A 1 90 ? -5.854 6.894 -4.558 1.00 89.31 90 GLU A N 1
ATOM 738 C CA . GLU A 1 90 ? -6.254 8.195 -5.104 1.00 89.31 90 GLU A CA 1
ATOM 739 C C . GLU A 1 90 ? -5.127 9.236 -5.037 1.00 89.31 90 GLU A C 1
ATOM 741 O O . GLU A 1 90 ? -4.926 9.991 -5.990 1.00 89.31 90 GLU A O 1
ATOM 746 N N . GLU A 1 91 ? -4.391 9.308 -3.926 1.00 86.50 91 GLU A N 1
ATOM 747 C CA . GLU A 1 91 ? -3.283 10.258 -3.788 1.00 86.50 91 GLU A CA 1
ATOM 748 C C . GLU A 1 91 ? -2.107 9.907 -4.703 1.00 86.50 91 GLU A C 1
ATOM 750 O O . GLU A 1 91 ? -1.569 10.792 -5.369 1.00 86.50 91 GLU A O 1
ATOM 755 N N . LEU A 1 92 ? -1.745 8.625 -4.810 1.00 85.94 92 LEU A N 1
ATOM 756 C CA . LEU A 1 92 ? -0.710 8.182 -5.744 1.00 85.94 92 LEU A CA 1
ATOM 757 C C . LEU A 1 92 ? -1.100 8.489 -7.194 1.00 85.94 92 LEU A C 1
ATOM 759 O O . LEU A 1 92 ? -0.287 9.045 -7.929 1.00 85.94 92 LEU A O 1
ATOM 763 N N . GLU A 1 93 ? -2.348 8.227 -7.595 1.00 85.25 93 GLU A N 1
ATOM 764 C CA . GLU A 1 93 ? -2.831 8.589 -8.932 1.00 85.25 93 GLU A CA 1
ATOM 765 C C . GLU A 1 93 ? -2.735 10.097 -9.201 1.00 85.25 93 GLU A C 1
ATOM 767 O O . GLU A 1 93 ? -2.294 10.508 -10.276 1.00 85.25 93 GLU A O 1
ATOM 772 N N . LYS A 1 94 ? -3.120 10.945 -8.238 1.00 83.19 94 LYS A N 1
ATOM 773 C CA . LYS A 1 94 ? -3.020 12.408 -8.390 1.00 83.19 94 LYS A CA 1
ATOM 774 C C . LYS A 1 94 ? -1.576 12.879 -8.534 1.00 83.19 94 LYS A C 1
ATOM 776 O O . LYS A 1 94 ? -1.324 13.829 -9.277 1.00 83.19 94 LYS A O 1
ATOM 781 N N . LEU A 1 95 ? -0.656 12.275 -7.786 1.00 79.44 95 LEU A N 1
ATOM 782 C CA . LEU A 1 95 ? 0.755 12.654 -7.791 1.00 79.44 95 LEU A CA 1
ATOM 783 C C . LEU A 1 95 ? 1.435 12.242 -9.099 1.00 79.44 95 LEU A C 1
ATOM 785 O O . LEU A 1 95 ? 2.170 13.048 -9.660 1.00 79.44 95 LEU A O 1
ATOM 789 N N . LEU A 1 96 ? 1.122 11.051 -9.613 1.00 75.31 96 LEU A N 1
ATOM 790 C CA . LEU A 1 96 ? 1.692 10.521 -10.856 1.00 75.31 96 LEU A CA 1
ATOM 791 C C . LEU A 1 96 ? 1.098 11.178 -12.116 1.00 75.31 96 LEU A C 1
ATOM 793 O O . LEU A 1 96 ? 1.802 11.390 -13.094 1.00 75.31 96 LEU A O 1
ATOM 797 N N . ARG A 1 97 ? -0.175 11.601 -12.097 1.00 71.06 97 ARG A N 1
ATOM 798 C CA . ARG A 1 97 ? -0.774 12.368 -13.215 1.00 71.06 97 ARG A CA 1
ATOM 799 C C . ARG A 1 97 ? -0.267 13.807 -13.333 1.00 71.06 97 ARG A C 1
ATOM 801 O O . ARG A 1 97 ? -0.598 14.482 -14.299 1.00 71.06 97 ARG A O 1
ATOM 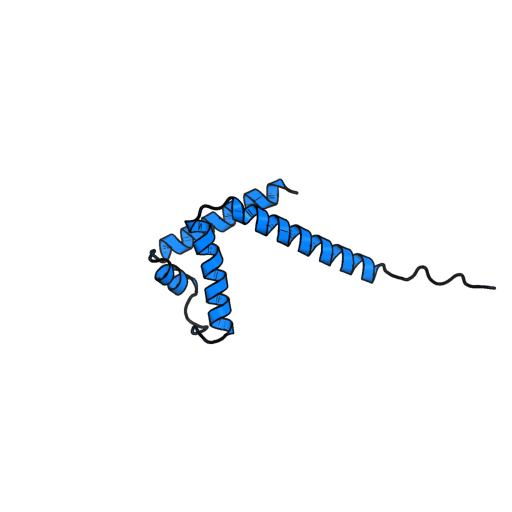808 N N . LYS A 1 98 ? 0.450 14.329 -12.332 1.00 54.72 98 LYS A N 1
ATOM 809 C CA . LYS A 1 98 ? 1.029 15.683 -12.389 1.00 54.72 98 LYS A CA 1
ATOM 810 C C . LYS A 1 98 ? 2.393 15.725 -13.075 1.00 54.72 98 LYS A C 1
ATOM 812 O O . LYS A 1 98 ? 2.865 16.827 -13.349 1.00 54.72 98 LYS A O 1
ATOM 817 N N . THR A 1 99 ? 3.024 14.577 -13.306 1.00 46.69 99 THR A N 1
ATOM 818 C CA . THR A 1 99 ? 4.340 14.476 -13.950 1.00 46.69 99 THR A CA 1
ATOM 819 C C . THR A 1 99 ? 4.276 14.127 -15.440 1.00 46.69 99 THR A C 1
ATOM 821 O O . THR A 1 99 ? 5.2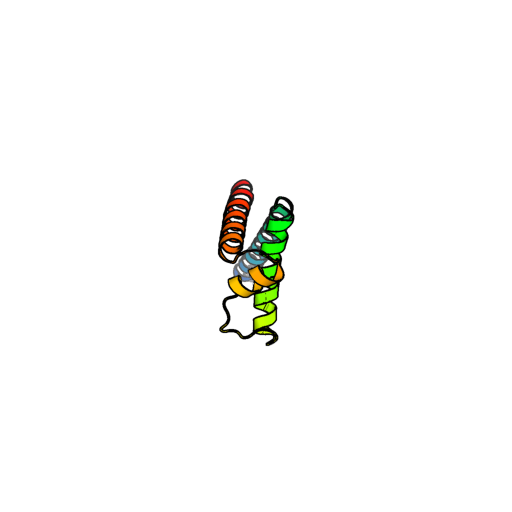89 14.296 -16.114 1.00 46.69 99 THR A O 1
ATOM 824 N N . THR A 1 100 ? 3.104 13.738 -15.963 1.00 44.53 100 THR A N 1
ATOM 825 C CA . THR A 1 100 ? 2.827 13.486 -17.395 1.00 44.53 100 THR A CA 1
ATOM 826 C C . THR A 1 100 ? 2.224 14.699 -18.100 1.00 44.53 100 THR A C 1
ATOM 828 O O . THR A 1 100 ? 2.610 14.953 -19.263 1.00 44.53 100 THR A O 1
#

Organism: NCBI:txid3237103